Protein AF-E3R0J8-F1 (afdb_monomer_lite)

Sequence (133 aa):
MQSAFFIYLLTYATFITYTIAKDCCYANNWAETNWLNIAWKESIGAAECTLKGHFPPSSKCIVENLKDANGNIQALTSLYFGNDPFPYKYRLGIDPSSCKHLPDEKVKTGWEGFGAYLFQDSWLTYQDMETCD

Foldseek 3Di:
DDDDDDDDDDPPPPPPPPLPQAWWKWWWDDPNFWIWIWIQDVVVRDIDIDIGGDFAPPWDKDWDWDADPVRFTKTWIFTDGHPDPHTWTWIFTADRSVSATDDVVRPNTATDDPPSVVQVPIHIGTDPVVVGD

Structure (mmCIF, N/CA/C/O backbone):
data_AF-E3R0J8-F1
#
_entry.id   AF-E3R0J8-F1
#
loop_
_atom_site.group_PDB
_atom_site.id
_atom_site.type_symbol
_atom_site.label_atom_id
_atom_site.label_alt_id
_atom_site.label_comp_id
_atom_site.label_asym_id
_atom_site.label_entity_id
_atom_site.label_seq_id
_atom_site.pdbx_PDB_ins_code
_atom_site.Cartn_x
_atom_site.Cartn_y
_atom_site.Cartn_z
_atom_site.occupancy
_atom_site.B_iso_or_equiv
_atom_site.auth_seq_id
_atom_site.auth_comp_id
_atom_site.auth_asym_id
_atom_site.auth_atom_id
_atom_site.pdbx_PDB_model_num
ATOM 1 N N . MET A 1 1 ? -45.227 0.774 63.095 1.00 38.41 1 MET A N 1
ATOM 2 C CA . MET A 1 1 ? -44.726 0.001 61.938 1.00 38.41 1 MET A CA 1
ATOM 3 C C . MET A 1 1 ? -44.179 0.994 60.920 1.00 38.41 1 MET A C 1
ATOM 5 O O . MET A 1 1 ? -44.966 1.683 60.290 1.00 38.41 1 MET A O 1
ATOM 9 N N . GLN A 1 2 ? -42.856 1.165 60.852 1.00 41.31 2 GLN A N 1
ATOM 10 C CA . GLN A 1 2 ? -42.190 2.030 59.867 1.00 41.31 2 GLN A CA 1
ATOM 11 C C . GLN A 1 2 ? -41.812 1.171 58.658 1.00 41.31 2 GLN A C 1
ATOM 13 O O . GLN A 1 2 ? -41.041 0.225 58.793 1.00 41.31 2 GLN A O 1
ATOM 18 N N . SER A 1 3 ? -42.398 1.476 57.501 1.00 43.50 3 SER A N 1
ATOM 19 C CA . SER A 1 3 ? -42.109 0.802 56.235 1.00 43.50 3 SER A CA 1
ATOM 20 C C . SER A 1 3 ? -40.968 1.542 55.541 1.00 43.50 3 SER A C 1
ATOM 22 O O . SER A 1 3 ? -41.143 2.681 55.111 1.00 43.50 3 SER A O 1
ATOM 24 N N . ALA A 1 4 ? -39.790 0.925 55.473 1.00 47.03 4 ALA A N 1
ATOM 25 C CA . ALA A 1 4 ? -38.647 1.460 54.744 1.00 47.03 4 ALA A CA 1
ATOM 26 C C . ALA A 1 4 ? -38.777 1.097 53.256 1.00 47.03 4 ALA A C 1
ATOM 28 O O . ALA A 1 4 ? -38.687 -0.072 52.883 1.00 47.03 4 ALA A O 1
ATOM 29 N N . PHE A 1 5 ? -39.007 2.100 52.408 1.00 50.72 5 PHE A N 1
ATOM 30 C CA . PHE A 1 5 ? -38.917 1.965 50.956 1.00 50.72 5 PHE A CA 1
ATOM 31 C C . PHE A 1 5 ? -37.439 1.950 50.547 1.00 50.72 5 PHE A C 1
ATOM 33 O O . PHE A 1 5 ? -36.762 2.973 50.611 1.00 50.72 5 PHE A O 1
ATOM 40 N N . PHE A 1 6 ? -36.935 0.789 50.130 1.00 51.31 6 PHE A N 1
ATOM 41 C CA . PHE A 1 6 ? -35.616 0.660 49.512 1.00 51.31 6 PHE A CA 1
ATOM 42 C C . PHE A 1 6 ? -35.723 0.966 48.013 1.00 51.31 6 PHE A C 1
ATOM 44 O O . PHE A 1 6 ? -36.276 0.181 47.244 1.00 51.31 6 PHE A O 1
ATOM 51 N N . ILE A 1 7 ? -35.202 2.121 47.597 1.00 56.34 7 ILE A N 1
ATOM 52 C CA . ILE A 1 7 ? -35.046 2.493 46.187 1.00 56.34 7 ILE A CA 1
ATOM 53 C C . ILE A 1 7 ? -33.752 1.844 45.680 1.00 56.34 7 ILE A C 1
ATOM 55 O O . ILE A 1 7 ? -32.655 2.283 46.023 1.00 56.34 7 ILE A O 1
ATOM 59 N N . TYR A 1 8 ? -33.873 0.790 44.873 1.00 48.75 8 TYR A N 1
ATOM 60 C CA . TYR A 1 8 ? -32.746 0.200 44.150 1.00 48.75 8 TYR A CA 1
ATOM 61 C C . TYR A 1 8 ? -32.416 1.067 42.925 1.00 48.75 8 TYR A C 1
ATOM 63 O O . TYR A 1 8 ? -33.088 1.000 41.898 1.00 48.75 8 TYR A O 1
ATOM 71 N N . LEU A 1 9 ? -31.378 1.898 43.040 1.00 50.47 9 LEU A N 1
ATOM 72 C CA . LEU A 1 9 ? -30.766 2.604 41.913 1.00 50.47 9 LEU A CA 1
ATOM 73 C C . LEU A 1 9 ? -29.936 1.612 41.084 1.00 50.47 9 LEU A C 1
ATOM 75 O O . LEU A 1 9 ? -28.849 1.203 41.486 1.00 50.47 9 LEU A O 1
ATOM 79 N N . LEU A 1 10 ? -30.459 1.227 39.920 1.00 53.59 10 LEU A N 1
ATOM 80 C CA . LEU A 1 10 ? -29.718 0.521 38.873 1.00 53.59 10 LEU A CA 1
ATOM 81 C C . LEU A 1 10 ? -28.740 1.499 38.209 1.00 53.59 10 LEU A C 1
ATOM 83 O O . LEU A 1 10 ? -29.107 2.264 37.318 1.00 53.59 10 LEU A O 1
ATOM 87 N N . THR A 1 11 ? -27.487 1.485 38.650 1.00 56.28 11 THR A N 1
ATOM 88 C CA . THR A 1 11 ? -26.387 2.164 37.966 1.00 56.28 11 THR A CA 1
ATOM 89 C C . THR A 1 11 ? -26.012 1.372 36.712 1.00 56.28 11 THR A C 1
ATOM 91 O O . THR A 1 11 ? -25.303 0.370 36.768 1.00 56.28 11 THR A O 1
ATOM 94 N N . TYR A 1 12 ? -26.504 1.812 35.552 1.00 51.47 12 TYR A N 1
ATOM 95 C CA . TYR A 1 12 ? -26.019 1.339 34.256 1.00 51.47 12 TYR A CA 1
ATOM 96 C C . TYR A 1 12 ? -24.578 1.827 34.059 1.00 51.47 12 TYR A C 1
ATOM 98 O O . TYR A 1 12 ? -24.338 2.987 33.734 1.00 51.47 12 TYR A O 1
ATOM 106 N N . ALA A 1 13 ? -23.610 0.942 34.281 1.00 56.66 13 ALA A N 1
ATOM 107 C CA . ALA A 1 13 ? -22.226 1.176 33.902 1.00 56.66 13 ALA A CA 1
ATOM 108 C C . ALA A 1 13 ? -22.092 0.966 32.387 1.00 56.66 13 ALA A C 1
ATOM 110 O O . ALA A 1 13 ? -22.020 -0.162 31.902 1.00 56.66 13 ALA A O 1
ATOM 111 N N . THR A 1 14 ? -22.084 2.054 31.620 1.00 54.88 14 THR A N 1
ATOM 112 C CA . THR A 1 14 ? -21.648 2.023 30.222 1.00 54.88 14 THR A CA 1
ATOM 113 C C . THR A 1 14 ? -20.138 1.815 30.197 1.00 54.88 14 THR A C 1
ATOM 115 O O . THR A 1 14 ? -19.369 2.750 30.421 1.00 54.88 14 THR A O 1
ATOM 118 N N . PHE A 1 15 ? -19.704 0.582 29.949 1.00 50.62 15 PHE A N 1
ATOM 119 C CA . 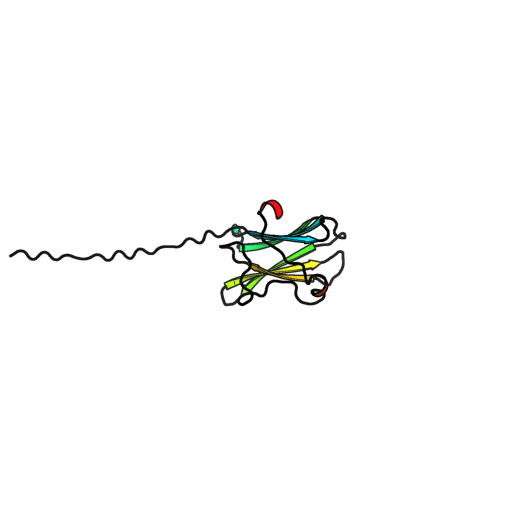PHE A 1 15 ? -18.311 0.288 29.636 1.00 50.62 15 PHE A CA 1
ATOM 120 C C . PHE A 1 15 ? -18.005 0.845 28.244 1.00 50.62 15 PHE A C 1
ATOM 122 O O . PHE A 1 15 ? -18.356 0.242 27.233 1.00 50.62 15 PHE A O 1
ATOM 129 N N . ILE A 1 16 ? -17.379 2.020 28.186 1.00 52.81 16 ILE A N 1
ATOM 130 C CA . ILE A 1 16 ? -16.796 2.532 26.947 1.00 52.81 16 ILE A CA 1
ATOM 131 C C . ILE A 1 16 ? -15.514 1.729 26.718 1.00 52.81 16 ILE A C 1
ATOM 133 O O . ILE A 1 16 ? -14.485 1.981 27.344 1.00 52.81 16 ILE A O 1
ATOM 137 N N . THR A 1 17 ? -15.580 0.716 25.856 1.00 49.44 17 THR A N 1
ATOM 138 C CA . THR A 1 17 ? -14.386 0.036 25.352 1.00 49.44 17 THR A CA 1
ATOM 139 C C . THR A 1 17 ? -13.670 0.991 24.405 1.00 49.44 17 THR A C 1
ATOM 141 O O . THR A 1 17 ? -14.034 1.105 23.237 1.00 49.44 17 THR A O 1
ATOM 144 N N . TYR A 1 18 ? -12.669 1.710 24.911 1.00 47.03 18 TYR A N 1
ATOM 145 C CA . TYR A 1 18 ? -11.731 2.438 24.066 1.00 47.03 18 TYR A CA 1
ATOM 146 C C . TYR A 1 18 ? -10.900 1.414 23.292 1.00 47.03 18 TYR A C 1
ATOM 148 O O . TYR A 1 18 ? -9.962 0.824 23.827 1.00 47.03 18 TYR A O 1
ATOM 156 N N . THR A 1 19 ? -11.247 1.174 22.031 1.00 55.47 19 THR A N 1
ATOM 157 C CA . THR A 1 19 ? -10.291 0.593 21.093 1.00 55.47 19 THR A CA 1
ATOM 158 C C . THR A 1 19 ? -9.217 1.652 20.887 1.00 55.47 19 THR A C 1
ATOM 160 O O . THR A 1 19 ? -9.498 2.707 20.321 1.00 55.47 19 THR A O 1
ATOM 163 N N . ILE A 1 20 ? -8.016 1.422 21.419 1.00 60.41 20 ILE A N 1
ATOM 164 C CA . ILE A 1 20 ? -6.873 2.303 21.171 1.00 60.41 20 ILE A CA 1
ATOM 165 C C . ILE A 1 20 ? -6.588 2.179 19.681 1.00 60.41 20 ILE A C 1
ATOM 167 O O . ILE A 1 20 ? -6.103 1.142 19.234 1.00 60.41 20 ILE A O 1
ATOM 171 N N . ALA A 1 21 ? -6.981 3.190 18.922 1.00 67.00 21 ALA A N 1
ATOM 172 C CA . ALA A 1 21 ? -6.675 3.254 17.515 1.00 67.00 21 ALA A CA 1
ATOM 173 C C . ALA A 1 21 ? -5.172 3.540 17.372 1.00 67.00 21 ALA A C 1
ATOM 175 O O . ALA A 1 21 ? -4.626 4.387 18.087 1.00 67.00 21 ALA A O 1
ATOM 176 N N . LYS A 1 22 ? -4.487 2.729 16.563 1.00 84.50 22 LYS A N 1
ATOM 177 C CA . LYS A 1 22 ? -3.024 2.701 16.471 1.00 84.50 22 LYS A CA 1
ATOM 178 C C . LYS A 1 22 ? -2.578 3.052 15.065 1.00 84.50 22 LYS A C 1
ATOM 180 O O . LYS A 1 22 ? -3.219 2.662 14.092 1.00 84.50 22 LYS A O 1
ATOM 185 N N . ASP A 1 23 ? -1.433 3.716 14.980 1.00 93.69 23 ASP A N 1
ATOM 186 C CA . ASP A 1 23 ? -0.674 3.764 13.738 1.00 93.69 23 ASP A CA 1
ATOM 187 C C . ASP A 1 23 ? -0.175 2.347 13.416 1.00 93.69 23 ASP A C 1
ATOM 189 O O . ASP A 1 23 ? 0.267 1.619 14.309 1.00 93.69 23 ASP A O 1
ATOM 193 N N . CYS A 1 24 ? -0.268 1.948 12.149 1.00 95.19 24 CYS A N 1
ATOM 194 C CA . CYS A 1 24 ? 0.092 0.604 11.707 1.00 95.19 24 CYS A CA 1
ATOM 195 C C . CYS A 1 24 ? 1.029 0.673 10.507 1.00 95.19 24 CYS A C 1
ATOM 197 O O . CYS A 1 24 ? 0.753 1.396 9.551 1.00 95.19 24 CYS A O 1
ATOM 199 N N . CYS A 1 25 ? 2.089 -0.131 10.521 1.00 96.31 25 CYS A N 1
ATOM 200 C CA . CYS A 1 25 ? 3.003 -0.263 9.398 1.00 96.31 25 CYS A CA 1
ATOM 201 C C . CYS A 1 25 ? 2.831 -1.627 8.740 1.00 96.31 25 CYS A C 1
ATOM 203 O O . CYS A 1 25 ? 2.830 -2.658 9.411 1.00 96.31 25 CYS A O 1
ATOM 205 N N . TYR A 1 26 ? 2.710 -1.623 7.418 1.00 96.81 26 TYR A N 1
ATOM 206 C CA . TYR A 1 26 ? 2.689 -2.819 6.593 1.00 96.81 26 TYR A CA 1
ATOM 207 C C . TYR A 1 26 ? 3.799 -2.698 5.562 1.00 96.81 26 TYR A 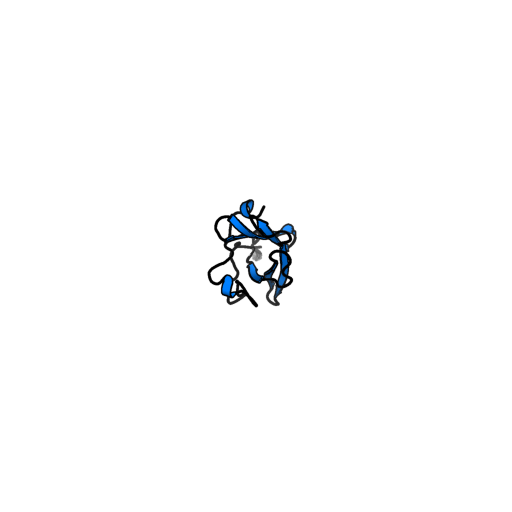C 1
ATOM 209 O O . TYR A 1 26 ? 3.905 -1.668 4.900 1.00 96.81 26 TYR A O 1
ATOM 217 N N . ALA A 1 27 ? 4.617 -3.732 5.403 1.00 95.75 27 ALA A N 1
ATOM 218 C CA . ALA A 1 27 ? 5.726 -3.695 4.463 1.00 95.75 27 ALA A CA 1
ATOM 219 C C . ALA A 1 27 ? 5.849 -4.988 3.667 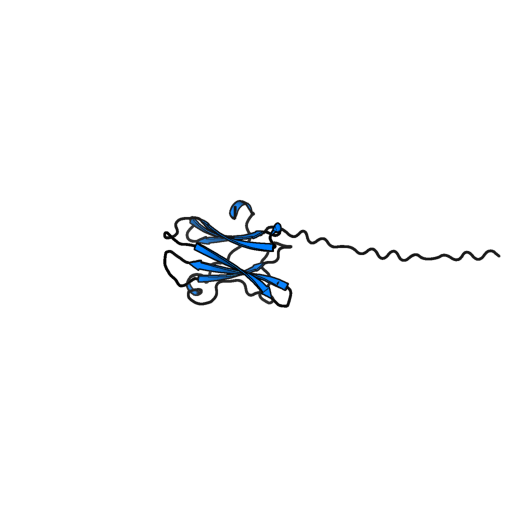1.00 95.75 27 ALA A C 1
ATOM 221 O O . ALA A 1 27 ? 5.580 -6.078 4.174 1.00 95.75 27 ALA A O 1
ATOM 222 N N . ASN A 1 28 ? 6.302 -4.863 2.425 1.00 94.38 28 ASN A N 1
ATOM 223 C CA . ASN A 1 28 ? 6.805 -5.970 1.630 1.00 94.38 28 ASN A CA 1
ATOM 224 C C . ASN A 1 28 ? 8.235 -5.654 1.176 1.00 94.38 28 ASN A C 1
ATOM 226 O O . ASN A 1 28 ? 8.503 -4.541 0.725 1.00 94.38 28 ASN A O 1
ATOM 230 N N . ASN A 1 29 ? 9.126 -6.639 1.290 1.00 91.44 29 ASN A N 1
ATOM 231 C CA . ASN A 1 29 ? 10.480 -6.580 0.753 1.00 91.44 29 ASN A CA 1
ATOM 232 C C . ASN A 1 29 ? 10.585 -7.456 -0.504 1.00 91.44 29 ASN A C 1
ATOM 234 O O . ASN A 1 29 ? 10.305 -8.656 -0.460 1.00 91.44 29 ASN A O 1
ATOM 238 N N . TRP A 1 30 ? 11.060 -6.858 -1.594 1.00 87.38 30 TRP A N 1
ATOM 239 C CA . TRP A 1 30 ? 11.479 -7.527 -2.815 1.00 87.38 30 TRP A CA 1
ATOM 240 C C . TRP A 1 30 ? 12.997 -7.510 -2.967 1.00 87.38 30 TRP A C 1
ATOM 242 O O . TRP A 1 30 ? 13.643 -6.464 -2.853 1.00 87.38 30 TRP A O 1
ATOM 252 N N . ALA A 1 31 ? 13.555 -8.664 -3.346 1.00 79.06 31 ALA A N 1
ATOM 253 C CA . ALA A 1 31 ? 14.974 -8.814 -3.681 1.00 79.06 31 ALA A CA 1
ATOM 254 C C . ALA A 1 31 ? 15.916 -8.224 -2.608 1.00 79.06 31 ALA A C 1
ATOM 256 O O . ALA A 1 31 ? 16.919 -7.584 -2.928 1.00 79.06 31 ALA A O 1
ATOM 257 N N . GLU A 1 32 ? 15.535 -8.396 -1.339 1.00 75.56 32 GLU A N 1
ATOM 258 C CA . GLU A 1 32 ? 16.255 -8.018 -0.112 1.00 75.56 32 GLU A CA 1
ATOM 259 C C . GLU A 1 32 ? 16.489 -6.512 0.100 1.00 75.56 32 GLU A C 1
ATOM 261 O O . GLU A 1 32 ? 16.818 -6.093 1.210 1.00 75.56 32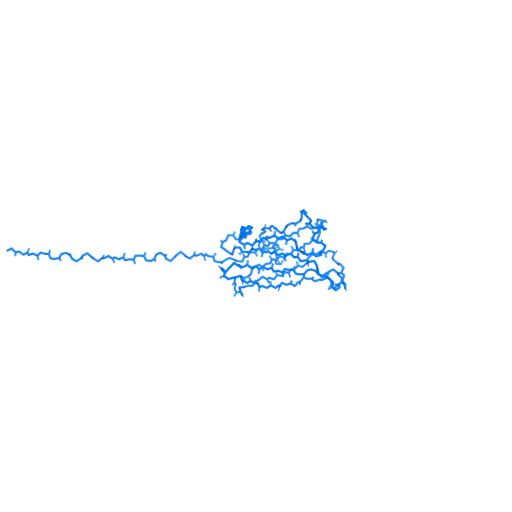 GLU A O 1
ATOM 266 N N . THR A 1 33 ? 16.269 -5.678 -0.915 1.00 85.81 33 THR A N 1
ATOM 267 C CA . THR A 1 33 ? 16.682 -4.265 -0.921 1.00 85.81 33 THR A CA 1
ATOM 268 C C . THR A 1 33 ? 15.563 -3.287 -1.248 1.00 85.81 33 THR A C 1
ATOM 270 O O . THR A 1 33 ? 15.692 -2.106 -0.927 1.00 85.81 33 THR A O 1
ATOM 273 N N . ASN A 1 34 ? 14.470 -3.749 -1.855 1.00 91.44 34 ASN A N 1
ATOM 274 C CA . ASN A 1 34 ? 13.384 -2.898 -2.320 1.00 91.44 34 ASN A CA 1
ATOM 275 C C . ASN A 1 34 ? 12.160 -3.085 -1.435 1.00 91.44 34 ASN A C 1
ATOM 277 O O . ASN A 1 34 ? 11.579 -4.160 -1.387 1.00 91.44 34 ASN A O 1
ATOM 281 N N . TRP A 1 35 ? 11.746 -2.026 -0.764 1.00 94.06 35 TRP A N 1
ATOM 282 C CA . TRP A 1 35 ? 10.631 -2.034 0.163 1.00 94.06 35 TRP A CA 1
ATOM 283 C C . TRP A 1 35 ? 9.473 -1.213 -0.380 1.00 94.06 35 TRP A C 1
ATOM 285 O O . TRP A 1 35 ? 9.655 -0.068 -0.803 1.00 94.06 35 TRP A O 1
ATOM 295 N N . LEU A 1 36 ? 8.280 -1.794 -0.309 1.00 95.75 36 LEU A N 1
ATOM 296 C CA . LEU A 1 36 ? 7.017 -1.074 -0.333 1.00 95.75 36 LEU A CA 1
ATOM 297 C C . LEU A 1 36 ? 6.477 -1.037 1.092 1.00 95.75 36 LEU A C 1
ATOM 299 O O . LEU A 1 36 ? 6.161 -2.083 1.656 1.00 95.75 36 LEU A O 1
ATOM 303 N N . ASN A 1 37 ? 6.315 0.167 1.624 1.00 96.75 37 ASN A N 1
ATOM 304 C CA . ASN A 1 37 ? 5.717 0.409 2.927 1.00 96.75 37 ASN A CA 1
ATOM 305 C C . ASN A 1 37 ? 4.358 1.087 2.749 1.00 96.75 37 ASN A C 1
ATOM 307 O O . ASN A 1 37 ? 4.224 1.979 1.910 1.00 96.75 37 ASN A O 1
ATOM 311 N N . ILE A 1 38 ? 3.375 0.695 3.554 1.00 97.44 38 ILE A N 1
ATOM 312 C CA . ILE A 1 38 ? 2.092 1.375 3.722 1.00 97.44 38 ILE A CA 1
ATOM 313 C C . ILE A 1 38 ? 1.909 1.644 5.216 1.00 97.44 38 ILE A C 1
ATOM 315 O O . ILE A 1 38 ? 1.824 0.709 6.011 1.00 97.44 38 ILE A O 1
ATOM 319 N N . ALA A 1 39 ? 1.841 2.917 5.590 1.00 97.12 39 ALA A N 1
ATOM 320 C CA . ALA A 1 39 ? 1.651 3.359 6.963 1.00 97.12 39 ALA A CA 1
ATOM 321 C C . ALA A 1 39 ? 0.235 3.907 7.136 1.00 97.12 39 ALA A C 1
ATOM 323 O O . ALA A 1 39 ? -0.101 4.925 6.540 1.00 97.12 39 ALA A O 1
ATOM 324 N N . TRP A 1 40 ? -0.585 3.260 7.960 1.00 96.81 40 TRP A N 1
ATOM 325 C CA . TRP A 1 40 ? -1.809 3.859 8.485 1.00 96.81 40 TRP A CA 1
ATOM 326 C C . TRP A 1 40 ? -1.443 4.820 9.609 1.00 96.81 40 TRP A C 1
ATOM 328 O O . TRP A 1 40 ? -0.791 4.418 10.575 1.00 96.81 40 TRP A O 1
ATOM 338 N N . LYS A 1 41 ? -1.877 6.071 9.487 1.00 95.06 41 LYS A N 1
ATOM 339 C CA . LYS A 1 41 ? -1.705 7.100 10.508 1.00 95.06 41 LYS A CA 1
ATOM 340 C C . LYS A 1 41 ? -3.086 7.454 11.047 1.00 95.06 41 LYS A C 1
ATOM 342 O O . LYS A 1 41 ? -3.905 8.067 10.358 1.00 95.06 41 LYS A O 1
ATOM 347 N N . GLU A 1 42 ? -3.349 7.072 12.290 1.00 91.81 42 GLU A N 1
ATOM 348 C CA . GLU A 1 42 ? -4.651 7.265 12.927 1.00 91.81 42 GLU A CA 1
ATOM 349 C C . GLU A 1 42 ? -4.975 8.751 13.100 1.00 91.81 42 GLU A C 1
ATOM 351 O O . GLU A 1 42 ? -6.115 9.171 12.916 1.00 91.81 42 GLU A O 1
ATOM 356 N N . SER A 1 43 ? -3.955 9.567 13.378 1.00 90.75 43 SER A N 1
ATOM 357 C CA . SER A 1 43 ? -4.088 11.017 13.570 1.00 90.75 43 SER A CA 1
ATOM 358 C C . SER A 1 43 ? -4.735 11.744 12.386 1.00 90.75 43 SER A C 1
ATOM 360 O O . SER A 1 43 ? -5.423 12.745 12.586 1.00 90.75 43 SER A O 1
ATOM 362 N N . ILE A 1 44 ? -4.545 11.233 11.167 1.00 91.81 44 ILE A N 1
ATOM 363 C CA . ILE A 1 44 ? -5.136 11.767 9.932 1.00 91.81 44 ILE A CA 1
ATOM 364 C C . ILE A 1 44 ? -6.204 10.840 9.339 1.00 91.81 44 ILE A C 1
ATOM 366 O O . ILE A 1 44 ? -6.852 11.203 8.358 1.00 91.81 44 ILE A O 1
ATOM 370 N N . GLY A 1 45 ? -6.400 9.654 9.923 1.00 93.25 45 GLY A N 1
ATOM 371 C CA . GLY A 1 45 ? -7.347 8.648 9.448 1.00 93.25 45 GLY A CA 1
ATOM 372 C C . GLY A 1 45 ? -7.087 8.213 8.005 1.00 93.25 45 GLY A C 1
ATOM 373 O O . GLY A 1 45 ? -8.044 8.018 7.249 1.00 93.25 45 GLY A O 1
ATOM 374 N N . ALA A 1 46 ? -5.814 8.114 7.615 1.00 95.81 46 ALA A N 1
ATOM 375 C CA . ALA A 1 46 ? -5.398 7.805 6.254 1.00 95.81 46 ALA A CA 1
ATOM 376 C C . ALA A 1 46 ? -4.111 6.973 6.226 1.00 95.81 46 ALA A C 1
ATOM 378 O O . ALA A 1 46 ? -3.264 7.056 7.116 1.00 95.81 46 ALA A O 1
ATOM 379 N N . ALA A 1 47 ? -3.972 6.176 5.171 1.00 97.06 47 ALA A N 1
ATOM 380 C CA . ALA A 1 47 ? -2.755 5.481 4.816 1.00 97.06 47 ALA A CA 1
ATOM 381 C C . ALA A 1 47 ? -1.921 6.287 3.815 1.00 97.06 47 ALA A C 1
ATOM 383 O O . ALA A 1 47 ? -2.447 6.893 2.875 1.00 97.06 47 ALA A O 1
ATOM 384 N N . GLU A 1 48 ? -0.611 6.215 4.004 1.00 97.38 48 GLU A N 1
ATOM 385 C CA . GLU A 1 48 ? 0.427 6.743 3.124 1.00 97.38 48 GLU A CA 1
ATOM 386 C C . GLU A 1 48 ? 1.333 5.594 2.683 1.00 97.38 48 GLU A C 1
ATOM 388 O O . GLU A 1 48 ? 1.373 4.547 3.330 1.00 97.38 48 GLU A O 1
ATOM 393 N N . CYS A 1 49 ? 2.060 5.761 1.580 1.00 97.50 49 CYS A N 1
ATOM 394 C CA . CYS A 1 49 ? 2.990 4.742 1.115 1.00 97.50 49 CYS A CA 1
ATOM 395 C C . CYS A 1 49 ? 4.360 5.333 0.796 1.00 97.50 49 CYS A C 1
ATOM 397 O O . CYS A 1 49 ? 4.475 6.483 0.367 1.00 97.50 49 CYS A O 1
ATOM 399 N N . THR A 1 50 ? 5.385 4.496 0.939 1.00 96.31 50 THR A N 1
ATOM 400 C CA . THR A 1 50 ? 6.776 4.851 0.658 1.00 96.31 50 THR A CA 1
ATOM 401 C C . THR A 1 50 ? 7.456 3.711 -0.089 1.00 96.31 50 THR A C 1
ATOM 403 O O . THR A 1 50 ? 7.267 2.539 0.240 1.00 96.31 50 THR A O 1
ATOM 406 N N . LEU A 1 51 ? 8.276 4.060 -1.081 1.00 95.50 51 LEU A N 1
ATOM 407 C CA . LEU A 1 51 ? 9.197 3.142 -1.748 1.00 95.50 51 LEU A CA 1
ATOM 408 C C . LEU A 1 51 ? 10.619 3.416 -1.243 1.00 95.50 51 LEU A C 1
ATOM 410 O O . LEU A 1 51 ? 11.087 4.550 -1.335 1.00 95.50 51 LEU A O 1
ATOM 414 N N . LYS A 1 52 ? 11.315 2.398 -0.725 1.00 93.44 52 LYS A N 1
ATOM 415 C CA . LYS A 1 52 ? 12.721 2.501 -0.282 1.00 93.44 52 LYS A CA 1
ATOM 416 C C . LYS A 1 52 ? 13.571 1.454 -1.002 1.00 93.44 52 LYS A C 1
ATOM 418 O O . LYS A 1 52 ? 13.157 0.307 -1.081 1.00 93.44 52 LYS A O 1
ATOM 423 N N . GLY A 1 53 ? 14.744 1.819 -1.515 1.00 92.88 53 GLY A N 1
ATOM 424 C CA . GLY A 1 53 ? 15.639 0.890 -2.220 1.00 92.88 53 GLY A CA 1
ATOM 425 C C . GLY A 1 53 ? 16.072 1.385 -3.598 1.00 92.88 53 GLY A C 1
ATOM 426 O O . GLY A 1 53 ? 16.107 2.587 -3.861 1.00 92.88 53 GLY A O 1
ATOM 427 N N . HIS A 1 54 ? 16.397 0.449 -4.485 1.00 92.44 54 HIS A N 1
ATOM 428 C CA . HIS A 1 54 ? 16.890 0.696 -5.839 1.00 92.44 54 HIS A CA 1
ATOM 429 C C . HIS A 1 54 ? 15.760 0.587 -6.867 1.00 92.44 54 HIS A C 1
ATOM 431 O O . HIS A 1 54 ? 15.698 -0.351 -7.664 1.00 92.44 54 HIS A O 1
ATOM 437 N N . PHE A 1 55 ? 14.863 1.571 -6.865 1.00 92.38 55 PHE A N 1
ATOM 438 C CA . PHE A 1 55 ? 13.825 1.688 -7.887 1.00 92.38 55 PHE A CA 1
ATOM 439 C C . PHE A 1 55 ? 14.284 2.557 -9.068 1.00 92.38 55 PHE A C 1
ATOM 441 O O . PHE A 1 55 ? 15.107 3.460 -8.886 1.00 92.38 55 PHE A O 1
ATOM 448 N N . PRO A 1 56 ? 13.734 2.344 -10.280 1.00 94.19 56 PRO A N 1
ATOM 449 C CA . PRO A 1 56 ? 13.953 3.257 -11.396 1.00 94.19 56 PRO A CA 1
ATOM 450 C C . PRO A 1 56 ? 13.601 4.711 -11.021 1.00 94.19 56 PRO A C 1
ATOM 452 O O . PRO A 1 56 ? 12.628 4.925 -10.288 1.00 94.19 56 PRO A O 1
ATOM 455 N N . PRO A 1 57 ? 14.323 5.724 -11.534 1.00 95.25 57 PRO A N 1
ATOM 456 C CA . PRO A 1 57 ? 13.983 7.129 -11.306 1.00 95.25 57 PRO A CA 1
ATOM 457 C C . PRO A 1 57 ? 12.532 7.433 -11.688 1.00 95.25 57 PRO A C 1
ATOM 459 O O . PRO A 1 57 ? 12.047 6.892 -12.676 1.00 95.25 57 PRO A O 1
ATOM 462 N N . SER A 1 58 ? 11.862 8.308 -10.933 1.00 96.31 58 SER A N 1
ATOM 463 C CA . SER A 1 58 ? 10.423 8.625 -11.059 1.00 96.31 58 SER A CA 1
ATOM 464 C C . SER A 1 58 ? 9.448 7.549 -10.571 1.00 96.31 58 SER A C 1
ATOM 466 O O . SER A 1 58 ? 8.239 7.786 -10.604 1.00 96.31 58 SER A O 1
ATOM 468 N N . SER A 1 59 ? 9.937 6.411 -10.061 1.00 96.88 59 SER A N 1
ATOM 469 C CA . SER A 1 59 ? 9.054 5.451 -9.394 1.00 96.88 59 SER A CA 1
ATOM 470 C C . SER A 1 59 ? 8.364 6.101 -8.201 1.00 96.88 59 SER A C 1
ATOM 472 O O . SER A 1 59 ? 8.973 6.861 -7.447 1.00 96.88 59 SER A O 1
ATOM 474 N N . LYS A 1 60 ? 7.085 5.794 -8.026 1.00 96.88 60 LYS A N 1
ATOM 475 C CA . LYS A 1 60 ? 6.260 6.354 -6.957 1.00 96.88 60 LYS A CA 1
ATOM 476 C C . LYS A 1 60 ? 5.165 5.379 -6.579 1.00 96.88 60 LYS A C 1
ATOM 478 O O . LYS A 1 60 ? 4.760 4.538 -7.380 1.00 96.88 60 LYS A O 1
ATOM 483 N N . CYS A 1 61 ? 4.635 5.551 -5.385 1.00 97.50 61 CYS A N 1
ATOM 484 C CA . CYS A 1 61 ? 3.395 4.920 -4.987 1.00 97.50 61 CYS A CA 1
ATOM 485 C C . CYS A 1 61 ? 2.385 6.014 -4.611 1.00 97.50 61 CYS A C 1
ATOM 487 O O . CYS A 1 61 ? 2.764 7.120 -4.224 1.00 97.50 61 CYS A O 1
ATOM 489 N N . ILE A 1 62 ? 1.100 5.732 -4.794 1.00 97.88 62 ILE A N 1
ATOM 490 C CA . ILE A 1 62 ? -0.006 6.631 -4.452 1.00 97.88 62 ILE A CA 1
ATOM 491 C C . ILE A 1 62 ? -1.065 5.795 -3.746 1.00 97.88 62 ILE A C 1
ATOM 493 O O . ILE A 1 62 ? -1.403 4.721 -4.240 1.00 97.88 62 ILE A O 1
ATOM 497 N N . VAL A 1 63 ? -1.601 6.289 -2.631 1.00 98.19 63 VAL A N 1
ATOM 498 C CA . VAL A 1 63 ? -2.662 5.609 -1.880 1.00 98.19 63 VAL A CA 1
ATOM 499 C C . VAL A 1 63 ? -3.997 6.302 -2.107 1.00 98.19 63 VAL A C 1
ATOM 501 O O . VAL A 1 63 ? -4.134 7.503 -1.882 1.00 98.19 63 VAL A O 1
ATOM 504 N N . GLU A 1 64 ? -4.999 5.528 -2.509 1.00 98.19 64 GLU A N 1
ATOM 505 C CA . GLU A 1 64 ? -6.400 5.918 -2.427 1.00 98.19 64 GLU A CA 1
ATOM 506 C C . GLU A 1 64 ? -7.008 5.320 -1.152 1.00 98.19 64 GLU A C 1
ATOM 508 O O . GLU A 1 64 ? -7.064 4.100 -0.976 1.00 98.19 64 GLU A O 1
ATOM 513 N N . ASN A 1 65 ? -7.434 6.194 -0.241 1.00 97.56 65 ASN A N 1
ATOM 514 C CA . ASN A 1 65 ? -8.033 5.815 1.033 1.00 97.56 65 ASN A CA 1
ATOM 515 C C . ASN A 1 65 ? -9.539 5.615 0.863 1.00 97.56 65 ASN A C 1
ATOM 517 O O . ASN A 1 65 ? -10.255 6.544 0.490 1.00 97.56 65 ASN A O 1
ATOM 521 N N . LEU A 1 66 ? -10.021 4.407 1.149 1.00 95.81 66 LEU A N 1
ATOM 522 C CA . LEU A 1 66 ? -11.403 4.000 0.919 1.00 95.81 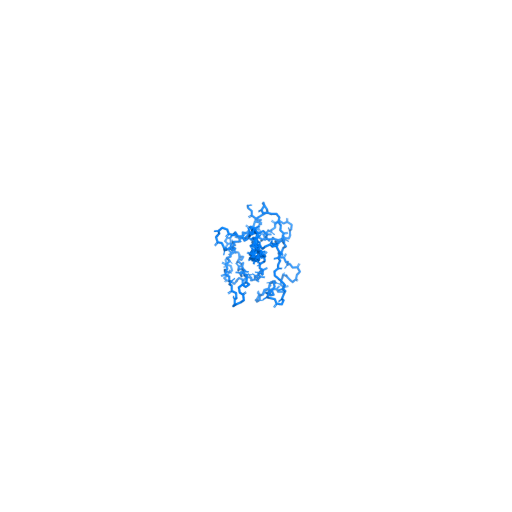66 LEU A CA 1
ATOM 523 C C . LEU A 1 66 ? -12.036 3.483 2.213 1.00 95.81 66 LEU A C 1
ATOM 525 O O . LEU A 1 66 ? -11.383 2.859 3.051 1.00 95.81 66 LEU A O 1
ATOM 529 N N . LYS A 1 67 ? -13.344 3.698 2.348 1.00 95.56 67 LYS A N 1
ATOM 530 C CA . LYS A 1 67 ? -14.193 3.020 3.332 1.00 95.56 67 LYS A CA 1
ATOM 531 C C . LYS A 1 67 ? -15.405 2.462 2.605 1.00 95.56 67 LYS A C 1
ATOM 533 O O . LYS A 1 67 ? -16.027 3.178 1.822 1.00 95.56 67 LYS A O 1
ATOM 538 N N . ASP A 1 68 ? -15.719 1.192 2.833 1.00 93.44 68 ASP A N 1
ATOM 539 C CA . ASP A 1 68 ? -16.945 0.606 2.289 1.00 93.44 68 ASP A CA 1
ATOM 540 C C . ASP A 1 68 ? -18.181 0.987 3.127 1.00 93.44 68 ASP A C 1
ATOM 542 O O . ASP A 1 68 ? -18.086 1.673 4.147 1.00 93.44 68 ASP A O 1
ATOM 546 N N . ALA A 1 69 ? -19.359 0.520 2.706 1.00 95.50 69 ALA A N 1
ATOM 547 C CA . ALA A 1 69 ? -20.620 0.783 3.401 1.00 95.50 69 ALA A CA 1
ATOM 548 C C . ALA A 1 69 ? -20.671 0.230 4.842 1.00 95.50 69 ALA A C 1
ATOM 550 O O . ALA A 1 69 ? -21.476 0.699 5.644 1.00 95.50 69 ALA A O 1
ATOM 551 N N . ASN A 1 70 ? -19.816 -0.740 5.176 1.00 95.31 70 ASN A N 1
ATOM 552 C CA . ASN A 1 70 ? -19.701 -1.327 6.511 1.00 95.31 70 ASN A CA 1
ATOM 553 C C . ASN A 1 70 ? -18.636 -0.623 7.371 1.00 95.31 70 ASN A C 1
ATOM 555 O O . ASN A 1 70 ? -18.392 -1.034 8.504 1.00 95.31 70 ASN A O 1
ATOM 559 N N . GLY A 1 71 ? -17.988 0.422 6.844 1.00 94.38 71 GLY A N 1
ATOM 560 C CA . GLY A 1 71 ? -16.908 1.139 7.513 1.00 94.38 71 GLY A CA 1
ATOM 561 C C . GLY A 1 71 ? -15.560 0.418 7.480 1.00 94.38 71 GLY A C 1
ATOM 562 O O . GLY A 1 71 ? -14.646 0.844 8.185 1.00 94.38 71 GLY A O 1
ATOM 563 N N . ASN A 1 72 ? -15.403 -0.641 6.676 1.00 96.81 72 ASN A N 1
ATOM 564 C CA . ASN A 1 72 ? -14.123 -1.331 6.541 1.00 96.81 72 ASN A CA 1
ATOM 565 C C . ASN A 1 72 ? -13.120 -0.421 5.828 1.00 96.81 72 ASN A C 1
ATOM 567 O O . ASN A 1 72 ? -13.366 0.028 4.704 1.00 96.81 72 ASN A O 1
ATOM 571 N N . ILE A 1 73 ? -11.989 -0.168 6.484 1.00 96.56 73 ILE A N 1
ATOM 572 C CA . ILE A 1 73 ? -10.926 0.704 5.985 1.00 96.56 73 ILE A CA 1
ATOM 573 C C . ILE A 1 73 ? -10.091 -0.053 4.958 1.00 96.56 73 ILE A C 1
ATOM 575 O O . ILE A 1 73 ? -9.680 -1.193 5.192 1.00 96.56 73 ILE A O 1
ATOM 579 N N . GLN A 1 74 ? -9.822 0.597 3.828 1.00 97.19 74 GLN A N 1
ATOM 580 C CA . GLN A 1 74 ? -8.987 0.054 2.768 1.00 97.19 74 GLN A CA 1
ATOM 581 C C . GLN A 1 74 ? -8.008 1.109 2.260 1.00 97.19 74 GLN A C 1
ATOM 583 O O . GLN A 1 74 ? -8.350 2.285 2.134 1.00 97.19 74 GLN A O 1
ATOM 588 N N . ALA A 1 75 ? -6.815 0.662 1.896 1.00 97.81 75 ALA A N 1
ATOM 589 C CA . ALA A 1 75 ? -5.844 1.442 1.149 1.00 97.81 75 ALA A CA 1
ATOM 590 C C . ALA A 1 75 ? -5.623 0.763 -0.205 1.00 97.81 75 ALA A C 1
ATOM 592 O O . ALA A 1 75 ? -5.136 -0.369 -0.261 1.00 97.81 75 ALA A O 1
ATOM 593 N N . LEU A 1 76 ? -6.015 1.428 -1.293 1.00 98.06 76 LEU A N 1
ATOM 594 C CA . LEU A 1 76 ? -5.698 0.985 -2.646 1.00 98.06 76 LEU A CA 1
ATOM 595 C C . LEU A 1 76 ? -4.431 1.701 -3.111 1.00 98.06 76 LEU A C 1
ATOM 597 O O . LEU A 1 76 ? -4.456 2.869 -3.498 1.00 98.06 76 LEU A O 1
ATOM 601 N N . THR A 1 77 ? -3.316 0.987 -3.073 1.00 98.00 77 THR A N 1
ATOM 602 C CA . THR A 1 77 ? -2.002 1.529 -3.406 1.00 98.00 77 THR A CA 1
ATOM 603 C C . THR A 1 77 ? -1.671 1.240 -4.858 1.00 98.00 77 THR A C 1
ATOM 605 O O . THR A 1 77 ? -1.625 0.088 -5.277 1.00 98.00 77 THR A O 1
ATOM 608 N N . SER A 1 78 ? -1.424 2.294 -5.630 1.00 97.69 78 SER A N 1
ATOM 609 C CA . SER A 1 78 ? -0.967 2.232 -7.018 1.00 97.69 78 SER A CA 1
ATOM 610 C C . SER A 1 78 ? 0.536 2.476 -7.080 1.00 97.69 78 SER A C 1
ATOM 612 O O . SER A 1 78 ? 0.995 3.552 -6.701 1.00 97.69 78 SER A O 1
ATOM 614 N N . LEU A 1 79 ? 1.292 1.501 -7.574 1.00 96.12 79 LEU A N 1
ATOM 615 C CA . LEU A 1 79 ? 2.736 1.568 -7.765 1.00 96.12 79 LEU A CA 1
ATOM 616 C C . LEU A 1 79 ? 3.078 1.806 -9.227 1.00 96.12 79 LEU A C 1
ATOM 618 O O . LEU A 1 79 ? 2.702 1.020 -10.091 1.00 96.12 79 LEU A O 1
ATOM 622 N N . TYR A 1 80 ? 3.854 2.848 -9.477 1.00 96.38 80 TYR A N 1
ATOM 623 C CA . TYR A 1 80 ? 4.395 3.186 -10.784 1.00 96.38 80 TYR A CA 1
ATOM 624 C C . TYR A 1 80 ? 5.903 2.958 -10.744 1.00 96.38 80 TYR A C 1
ATOM 626 O O . TYR A 1 80 ? 6.582 3.506 -9.871 1.00 96.38 80 TYR A O 1
ATOM 634 N N . PHE A 1 81 ? 6.428 2.172 -11.683 1.00 93.94 81 PHE A N 1
ATOM 635 C CA . PHE A 1 81 ? 7.867 1.964 -11.826 1.00 93.94 81 PHE A CA 1
ATOM 636 C C . PHE A 1 81 ? 8.405 2.809 -12.976 1.00 93.94 81 PHE A C 1
ATOM 638 O O . PHE A 1 81 ? 8.015 2.660 -14.133 1.00 93.94 81 PHE A O 1
ATOM 645 N N . GLY A 1 82 ? 9.331 3.705 -12.656 1.00 95.12 82 GLY A N 1
ATOM 646 C CA . GLY A 1 82 ? 9.904 4.617 -13.629 1.00 95.12 82 GLY A CA 1
ATOM 647 C C . GLY A 1 82 ? 8.874 5.595 -14.192 1.00 95.12 82 GLY A C 1
ATOM 648 O O . GLY A 1 82 ? 8.126 6.231 -13.455 1.00 95.12 82 GLY A O 1
ATOM 649 N N . ASN A 1 83 ? 8.840 5.694 -15.521 1.00 94.00 83 ASN A N 1
ATOM 650 C CA . ASN A 1 83 ? 7.880 6.518 -16.257 1.00 94.00 83 ASN A CA 1
ATOM 651 C C . ASN A 1 83 ? 6.727 5.689 -16.860 1.00 94.00 83 ASN A C 1
ATOM 653 O O . ASN A 1 83 ? 6.026 6.192 -17.737 1.00 94.00 83 ASN A O 1
ATOM 657 N N . ASP A 1 84 ? 6.552 4.428 -16.443 1.00 91.19 84 ASP A N 1
ATOM 658 C CA . ASP A 1 84 ? 5.429 3.602 -16.895 1.00 91.19 84 ASP A CA 1
ATOM 659 C C . ASP A 1 84 ? 4.101 4.232 -16.424 1.00 91.19 84 ASP A C 1
ATOM 661 O O . ASP A 1 84 ? 3.929 4.464 -15.221 1.00 91.19 84 ASP A O 1
ATOM 665 N N . PRO A 1 85 ? 3.163 4.560 -17.336 1.00 90.94 85 PRO A N 1
ATOM 666 C CA . PRO A 1 85 ? 1.879 5.135 -16.952 1.00 90.94 85 PRO A CA 1
ATOM 667 C C . PRO A 1 85 ? 0.931 4.118 -16.302 1.00 90.94 85 PRO A C 1
ATOM 669 O O . PRO A 1 85 ? -0.089 4.529 -15.745 1.00 90.94 85 PRO A O 1
ATOM 672 N N . PHE A 1 86 ? 1.217 2.816 -16.381 1.00 93.88 86 PHE A N 1
ATOM 673 C CA . PHE A 1 86 ? 0.345 1.768 -15.867 1.00 93.88 86 PHE A CA 1
ATOM 674 C C . PHE A 1 86 ? 0.763 1.345 -14.453 1.00 93.88 86 PHE A C 1
ATOM 676 O O . PHE A 1 86 ? 1.861 0.821 -14.266 1.00 93.88 86 PHE A O 1
ATOM 683 N N . PRO A 1 87 ? -0.101 1.541 -13.439 1.00 95.94 87 PRO A N 1
ATOM 684 C CA . PRO A 1 87 ? 0.233 1.143 -12.084 1.00 95.94 87 PRO A CA 1
ATOM 685 C C . PRO A 1 87 ? -0.043 -0.336 -11.815 1.00 95.94 87 PRO A C 1
ATOM 687 O O . PRO A 1 87 ? -1.051 -0.887 -12.263 1.00 95.94 87 PRO A O 1
ATOM 690 N N . TYR A 1 88 ? 0.775 -0.921 -10.946 1.00 95.69 88 TYR A N 1
ATOM 691 C CA . TYR A 1 88 ? 0.472 -2.164 -10.240 1.00 95.69 88 TYR A CA 1
ATOM 692 C C . TYR A 1 88 ? -0.295 -1.831 -8.966 1.00 95.69 88 TYR A C 1
ATOM 694 O O . TYR A 1 88 ? 0.098 -0.928 -8.228 1.00 95.69 88 TYR A O 1
ATOM 702 N N . LYS A 1 89 ? -1.405 -2.523 -8.708 1.00 97.25 89 LYS A N 1
ATOM 703 C CA . LYS A 1 89 ? -2.303 -2.169 -7.607 1.00 97.25 89 LYS A CA 1
ATOM 704 C C . LYS A 1 89 ? -2.280 -3.212 -6.506 1.00 97.25 89 LYS A C 1
ATOM 706 O O . LYS A 1 89 ? -2.411 -4.401 -6.783 1.00 97.25 89 LYS A O 1
ATOM 711 N N . TYR A 1 90 ? -2.179 -2.747 -5.268 1.00 97.19 90 TYR A N 1
ATOM 712 C CA . TYR A 1 90 ? -2.339 -3.557 -4.068 1.00 97.19 90 TYR A CA 1
ATOM 713 C C . TYR A 1 90 ? -3.469 -2.994 -3.216 1.00 97.19 90 TYR A C 1
ATOM 715 O O . TYR A 1 90 ? -3.449 -1.818 -2.854 1.00 97.19 90 TYR A O 1
ATOM 723 N N . ARG A 1 91 ? -4.442 -3.834 -2.874 1.00 97.75 91 ARG A N 1
ATOM 724 C CA . ARG A 1 91 ? -5.502 -3.498 -1.928 1.00 97.75 91 ARG A CA 1
ATOM 725 C C . ARG A 1 91 ? -5.135 -4.035 -0.557 1.00 97.75 91 ARG A C 1
ATOM 727 O O . ARG A 1 91 ? -4.889 -5.227 -0.408 1.00 97.75 91 ARG A O 1
ATOM 734 N N . LEU A 1 92 ? -5.141 -3.166 0.443 1.00 97.69 92 LEU A N 1
ATOM 735 C CA . LEU A 1 92 ? -4.913 -3.520 1.838 1.00 97.69 92 LEU A CA 1
ATOM 736 C C . LEU A 1 92 ? -6.173 -3.235 2.652 1.00 97.69 92 LEU A C 1
ATOM 738 O O . LEU A 1 92 ? -6.603 -2.087 2.711 1.00 97.69 92 LEU A O 1
ATOM 742 N N . GLY A 1 93 ? -6.753 -4.252 3.291 1.00 97.38 93 GLY A N 1
ATOM 743 C CA . GLY A 1 93 ? -7.779 -4.067 4.319 1.00 97.38 93 GLY A CA 1
ATOM 744 C C . GLY A 1 93 ? -7.133 -3.841 5.681 1.00 97.38 93 GLY A C 1
ATOM 745 O O . GLY A 1 93 ? -6.362 -4.685 6.125 1.00 97.38 93 GLY A O 1
ATOM 746 N N . ILE A 1 94 ? -7.439 -2.731 6.351 1.00 95.81 94 ILE A N 1
ATOM 747 C CA . ILE A 1 94 ? -6.738 -2.296 7.569 1.00 95.81 94 ILE A CA 1
ATOM 748 C C . ILE A 1 94 ? -7.667 -2.430 8.776 1.00 95.81 94 ILE A C 1
ATOM 750 O O . ILE A 1 94 ? -8.739 -1.827 8.805 1.00 95.81 94 ILE A O 1
ATOM 754 N N . ASP A 1 95 ? -7.242 -3.183 9.792 1.00 94.00 95 ASP A N 1
ATOM 755 C CA . ASP A 1 95 ? -7.838 -3.127 11.128 1.00 94.00 95 ASP A CA 1
ATOM 756 C C . ASP A 1 95 ? -6.944 -2.284 12.059 1.00 94.00 95 ASP A C 1
ATOM 758 O O . ASP A 1 95 ? -5.963 -2.804 12.599 1.00 94.00 95 ASP A O 1
ATOM 762 N N . PRO A 1 96 ? -7.260 -0.995 12.289 1.00 89.94 96 PRO A N 1
ATOM 763 C CA . PRO A 1 96 ? -6.423 -0.103 13.095 1.00 89.94 96 PRO A CA 1
ATOM 764 C C . PRO A 1 96 ? -6.399 -0.468 14.586 1.00 89.94 96 PRO A C 1
ATOM 766 O O . PRO A 1 96 ? -5.560 0.032 15.333 1.00 89.94 96 PRO A O 1
ATOM 769 N N . SER A 1 97 ? -7.302 -1.342 15.051 1.00 90.62 97 SER A N 1
ATOM 770 C CA . SER A 1 97 ? -7.310 -1.793 16.447 1.00 90.62 97 SER A CA 1
ATOM 771 C C . SER A 1 97 ? -6.252 -2.867 16.723 1.00 90.62 97 SER A C 1
ATOM 773 O O . SER A 1 97 ? -5.722 -2.959 17.836 1.00 90.62 97 SER A O 1
ATOM 775 N N . SER A 1 98 ? -5.929 -3.674 15.708 1.00 91.81 98 SER A N 1
ATOM 776 C CA . SER A 1 98 ? -5.029 -4.823 15.824 1.00 91.81 98 SER A CA 1
ATOM 777 C C . SER A 1 98 ? -3.778 -4.724 14.949 1.00 91.81 98 SER A C 1
ATOM 779 O O . SER A 1 98 ? -2.856 -5.516 15.140 1.00 91.81 98 SER A O 1
ATOM 781 N N . CYS A 1 99 ? -3.745 -3.776 14.007 1.00 92.38 99 CYS A N 1
ATOM 782 C CA . CYS A 1 99 ? -2.759 -3.669 12.931 1.00 92.38 99 CYS A CA 1
ATOM 783 C C . CYS A 1 99 ? -2.594 -4.949 12.101 1.00 92.38 99 CYS A C 1
ATOM 785 O O . CYS A 1 99 ? -1.551 -5.196 11.494 1.00 92.38 99 CYS A O 1
ATOM 787 N N . LYS A 1 100 ? -3.637 -5.781 12.073 1.00 93.31 100 LYS A N 1
ATOM 788 C CA . LYS A 1 100 ? -3.736 -6.929 11.178 1.00 93.31 100 LYS A CA 1
ATOM 789 C C . LYS A 1 100 ? -4.525 -6.538 9.942 1.00 93.31 100 LYS A C 1
ATOM 791 O O . LYS A 1 100 ? -5.269 -5.555 9.929 1.00 93.31 100 LYS A O 1
ATOM 796 N N . HIS A 1 101 ? -4.399 -7.363 8.911 1.00 94.88 101 HIS A N 1
ATOM 797 C CA . HIS A 1 101 ? -5.310 -7.257 7.788 1.00 94.88 101 HIS A CA 1
ATOM 798 C C . HIS A 1 101 ? -6.732 -7.561 8.241 1.00 94.88 101 HIS A C 1
ATOM 800 O O . HIS A 1 101 ? -6.959 -8.440 9.082 1.00 94.88 101 HIS A O 1
ATOM 806 N N . LEU A 1 102 ? -7.692 -6.867 7.640 1.00 95.75 102 LEU A N 1
ATOM 807 C CA . LEU A 1 102 ? -9.072 -7.318 7.705 1.00 95.75 102 LEU A CA 1
ATOM 808 C C . LEU A 1 102 ? -9.185 -8.713 7.063 1.00 95.75 102 LEU A C 1
ATOM 810 O O . LEU A 1 102 ? -8.488 -8.987 6.086 1.00 95.75 102 LEU A O 1
ATOM 814 N N . PRO A 1 103 ? -10.063 -9.585 7.588 1.00 95.31 103 PRO A N 1
ATOM 815 C CA . PRO A 1 103 ? -10.368 -10.861 6.951 1.00 95.31 103 PRO A CA 1
ATOM 816 C C . PRO A 1 103 ? -10.858 -10.679 5.509 1.00 95.31 103 PRO A C 1
ATOM 818 O O . PRO A 1 103 ? -11.554 -9.702 5.206 1.00 95.31 103 PRO A O 1
ATOM 821 N N . ASP A 1 104 ? -10.551 -11.646 4.644 1.00 94.56 104 ASP A N 1
ATOM 822 C CA . ASP A 1 104 ? -10.886 -11.595 3.216 1.00 94.56 104 ASP A CA 1
ATOM 823 C C . ASP A 1 104 ? -12.397 -11.517 2.954 1.00 94.56 104 ASP A C 1
ATOM 825 O O . ASP A 1 104 ? -12.815 -10.971 1.933 1.00 94.56 104 ASP A O 1
ATOM 829 N N . GLU A 1 105 ? -13.235 -11.999 3.882 1.00 96.06 105 GLU A N 1
ATOM 830 C CA . GLU A 1 105 ? -14.695 -11.877 3.788 1.00 96.06 105 GLU A CA 1
ATOM 831 C C . GLU A 1 105 ? -15.175 -10.424 3.917 1.00 96.06 105 GLU A C 1
ATOM 833 O O . GLU A 1 105 ? -16.296 -10.105 3.520 1.00 96.06 105 GLU A O 1
ATOM 838 N N . LYS A 1 106 ? -14.342 -9.541 4.483 1.00 96.25 106 LYS A N 1
ATOM 839 C CA . LYS A 1 106 ? -14.600 -8.100 4.580 1.00 96.25 106 LYS A CA 1
ATOM 840 C C . LYS A 1 106 ? -13.904 -7.347 3.457 1.00 96.25 106 LYS A C 1
ATOM 842 O O . LYS A 1 106 ? -14.539 -6.575 2.745 1.00 96.25 106 LYS A O 1
ATOM 847 N N . VAL A 1 107 ? -12.596 -7.555 3.319 1.00 96.44 107 VAL A N 1
ATOM 848 C CA . VAL A 1 107 ? -11.761 -6.892 2.316 1.00 96.44 107 VAL A CA 1
ATOM 849 C C . VAL A 1 107 ? -10.713 -7.881 1.839 1.00 96.44 107 VAL A C 1
ATOM 851 O O . VAL A 1 107 ? -9.791 -8.210 2.580 1.00 96.44 107 VAL A O 1
ATOM 854 N N . LYS A 1 108 ? -10.822 -8.306 0.579 1.00 94.75 108 LYS A N 1
ATOM 855 C CA . LYS A 1 108 ? -9.819 -9.164 -0.050 1.00 94.75 108 LYS A CA 1
ATOM 856 C C . LYS A 1 108 ? -8.510 -8.394 -0.217 1.00 94.75 108 LYS A C 1
ATOM 858 O O . LYS A 1 108 ? -8.412 -7.518 -1.078 1.00 94.75 108 LYS A O 1
ATOM 863 N N . THR A 1 109 ? -7.529 -8.710 0.622 1.00 95.62 109 THR A N 1
ATOM 864 C CA . THR A 1 109 ? -6.216 -8.057 0.603 1.00 95.62 109 THR A CA 1
ATOM 865 C C . THR A 1 109 ? -5.311 -8.733 -0.423 1.00 95.62 109 THR A C 1
ATOM 867 O O . THR A 1 109 ? -5.253 -9.958 -0.491 1.00 95.62 109 THR A O 1
ATOM 870 N N . GLY A 1 110 ? -4.592 -7.951 -1.226 1.00 95.88 110 GLY A N 1
ATOM 871 C CA . GLY A 1 110 ? -3.630 -8.477 -2.192 1.00 95.88 110 GLY A CA 1
ATOM 872 C C . GLY A 1 110 ? -3.481 -7.642 -3.459 1.00 95.88 110 GLY A C 1
ATOM 873 O O . GLY A 1 110 ? -4.095 -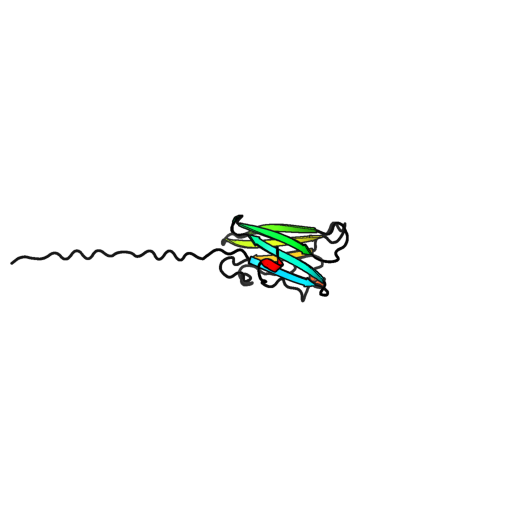6.585 -3.624 1.00 95.88 110 GLY A O 1
ATOM 874 N N . TRP A 1 111 ? -2.649 -8.146 -4.369 1.00 96.19 111 TRP A N 1
ATOM 875 C CA . TRP A 1 111 ? -2.444 -7.566 -5.694 1.00 96.19 111 TRP A CA 1
ATOM 876 C C . TRP A 1 111 ? -3.667 -7.769 -6.587 1.00 96.19 111 TRP A C 1
ATOM 878 O O . TRP A 1 111 ? -4.221 -8.867 -6.665 1.00 96.19 111 TRP A O 1
ATOM 888 N N . GLU A 1 112 ? -4.071 -6.720 -7.298 1.00 95.50 112 GLU A N 1
ATOM 889 C CA . GLU A 1 112 ? -5.239 -6.743 -8.177 1.00 95.50 112 GLU A CA 1
ATOM 890 C C . GLU A 1 112 ? -4.969 -6.097 -9.542 1.00 95.50 112 GLU A C 1
ATOM 892 O O . GLU A 1 112 ? -4.131 -5.210 -9.698 1.00 95.50 112 GLU A O 1
ATOM 897 N N . GLY A 1 113 ? -5.720 -6.544 -10.552 1.00 92.94 113 GLY A N 1
ATOM 898 C CA . GLY A 1 113 ? -5.663 -5.996 -11.904 1.00 92.94 113 GLY A CA 1
ATOM 899 C C . GLY A 1 113 ? -4.476 -6.485 -12.739 1.00 92.94 113 GLY A C 1
ATOM 900 O O . GLY A 1 113 ? -3.996 -7.613 -12.598 1.00 92.94 113 GLY A O 1
ATOM 901 N N . PHE A 1 114 ? -4.051 -5.640 -13.680 1.00 88.75 114 PHE A N 1
ATOM 902 C CA . PHE A 1 114 ? -2.958 -5.944 -14.600 1.00 88.75 114 PHE A CA 1
ATOM 903 C C . PHE A 1 114 ? -1.644 -6.165 -13.840 1.00 88.75 114 PHE A C 1
ATOM 905 O O . PHE A 1 114 ? -1.309 -5.414 -12.928 1.00 88.75 114 PHE A O 1
ATOM 912 N N . GLY A 1 115 ? -0.902 -7.211 -14.214 1.00 88.81 115 GLY A N 1
ATOM 913 C CA . GLY A 1 115 ? 0.409 -7.491 -13.631 1.00 88.81 115 GLY A CA 1
ATOM 914 C C . GLY A 1 115 ? 0.395 -8.077 -12.217 1.00 88.81 115 GLY A C 1
ATOM 915 O O . GLY A 1 115 ? 1.460 -8.424 -11.722 1.00 88.81 115 GLY A O 1
ATOM 916 N N . ALA A 1 116 ? -0.771 -8.276 -11.586 1.00 92.44 116 ALA A N 1
ATOM 917 C CA . ALA A 1 116 ? -0.867 -8.896 -10.257 1.00 92.44 116 ALA A CA 1
ATOM 918 C C . ALA A 1 116 ? -0.199 -10.284 -10.192 1.00 92.44 116 ALA A C 1
ATOM 920 O O . ALA A 1 116 ? 0.335 -10.674 -9.158 1.00 92.44 116 ALA A O 1
ATOM 921 N N . TYR A 1 117 ? -0.167 -11.010 -11.317 1.00 91.44 117 TYR A N 1
ATOM 922 C CA . TYR A 1 117 ? 0.507 -12.306 -11.423 1.00 91.44 117 TYR A CA 1
ATOM 923 C C . TYR A 1 117 ? 2.022 -12.243 -11.171 1.00 91.44 117 TYR A C 1
ATOM 925 O O . TYR A 1 117 ? 2.606 -13.239 -10.763 1.00 91.44 117 TYR A O 1
ATOM 933 N N . LEU A 1 118 ? 2.656 -11.081 -11.371 1.00 89.69 118 LEU A N 1
ATOM 934 C CA . LEU A 1 118 ? 4.081 -10.872 -11.093 1.00 89.69 118 LEU A CA 1
ATOM 935 C C . LEU A 1 118 ? 4.388 -10.835 -9.587 1.00 89.69 118 LEU A C 1
ATOM 937 O O . LEU A 1 118 ? 5.550 -10.913 -9.201 1.00 89.69 118 LEU A O 1
ATOM 941 N N . PHE A 1 119 ? 3.354 -10.728 -8.748 1.00 90.00 119 PHE A N 1
ATOM 942 C CA . PHE A 1 119 ? 3.453 -10.569 -7.299 1.00 90.00 119 PHE A CA 1
ATOM 943 C C . PHE A 1 119 ? 2.670 -11.648 -6.532 1.00 90.00 119 PHE A C 1
ATOM 945 O O . PHE A 1 119 ? 2.309 -11.436 -5.378 1.00 90.00 119 PHE A O 1
ATOM 952 N N . GLN A 1 120 ? 2.381 -12.797 -7.156 1.00 83.44 120 GLN A N 1
ATOM 953 C CA . GLN A 1 120 ? 1.498 -13.838 -6.600 1.00 83.44 120 GLN A CA 1
ATOM 954 C C . GLN A 1 120 ? 1.914 -14.393 -5.232 1.00 83.44 120 GLN A C 1
ATOM 956 O O . GLN A 1 120 ? 1.049 -14.879 -4.513 1.00 83.44 120 GLN A O 1
ATOM 961 N N . ASP A 1 121 ? 3.185 -14.254 -4.856 1.00 85.62 121 ASP A N 1
ATOM 962 C CA . ASP A 1 121 ? 3.724 -14.694 -3.563 1.00 85.62 121 ASP A CA 1
ATOM 963 C C . ASP A 1 121 ? 4.175 -13.521 -2.671 1.00 85.62 121 ASP A C 1
ATOM 965 O O . ASP A 1 121 ? 4.890 -13.703 -1.684 1.00 85.62 121 ASP A O 1
ATOM 969 N N . SER A 1 122 ? 3.782 -12.294 -3.025 1.00 90.19 122 SER A N 1
ATOM 970 C CA . SER A 1 122 ? 4.155 -11.062 -2.333 1.00 90.19 122 SER A CA 1
ATOM 971 C C . SER A 1 122 ? 2.948 -10.450 -1.631 1.00 90.19 122 SER A C 1
ATOM 973 O O . SER A 1 122 ? 1.942 -10.097 -2.242 1.00 90.19 122 SER A O 1
ATOM 975 N N . TRP A 1 123 ? 3.089 -10.253 -0.326 1.00 92.94 123 TRP A N 1
ATOM 976 C CA . TRP A 1 123 ? 2.066 -9.687 0.550 1.00 92.94 123 TRP A CA 1
ATOM 977 C C . TRP A 1 123 ? 2.730 -8.659 1.447 1.00 92.94 123 TRP A C 1
ATOM 979 O O . TRP A 1 123 ? 3.859 -8.876 1.896 1.00 92.94 123 TRP A O 1
ATOM 989 N N . LEU A 1 124 ? 2.056 -7.552 1.732 1.00 94.44 124 LEU A N 1
ATOM 990 C CA . LEU A 1 124 ? 2.522 -6.694 2.811 1.00 94.44 124 LEU A CA 1
ATOM 991 C C . LEU A 1 124 ? 2.208 -7.385 4.134 1.00 94.44 124 LEU A C 1
ATOM 993 O O . LEU A 1 124 ? 1.127 -7.932 4.289 1.00 94.44 124 LEU A O 1
ATOM 997 N N . THR A 1 125 ? 3.138 -7.383 5.077 1.00 93.12 125 THR A N 1
ATOM 998 C CA . THR A 1 125 ? 2.908 -7.904 6.428 1.00 93.12 125 THR A CA 1
ATOM 999 C C . THR A 1 125 ? 3.096 -6.791 7.435 1.00 93.12 125 THR A C 1
ATOM 1001 O O . THR A 1 125 ? 3.834 -5.842 7.176 1.00 93.12 125 THR A O 1
ATOM 1004 N N . TYR A 1 126 ? 2.455 -6.918 8.595 1.00 93.88 126 TYR A N 1
ATOM 1005 C CA . TYR A 1 126 ? 2.693 -5.998 9.702 1.00 93.88 126 TYR A CA 1
ATOM 1006 C C . TYR A 1 126 ? 4.190 -5.917 10.042 1.00 93.88 126 TYR A C 1
ATOM 1008 O O . TYR A 1 126 ? 4.875 -6.942 10.065 1.00 93.88 126 TYR A O 1
ATOM 1016 N N . GLN A 1 127 ? 4.662 -4.703 10.311 1.00 92.69 127 GLN A N 1
ATOM 1017 C CA . GLN A 1 127 ? 5.998 -4.390 10.809 1.00 92.69 127 GLN A CA 1
ATOM 1018 C C . GLN A 1 127 ? 5.901 -3.362 11.940 1.00 92.69 127 GLN A C 1
ATOM 1020 O O . GLN A 1 127 ? 4.880 -2.691 12.104 1.00 92.69 127 GLN A O 1
ATOM 1025 N N . ASP A 1 128 ? 6.991 -3.188 12.682 1.00 90.00 128 ASP A N 1
ATOM 1026 C CA . ASP A 1 128 ? 7.124 -2.050 13.588 1.00 90.00 128 ASP A CA 1
ATOM 1027 C C . ASP A 1 128 ? 7.113 -0.730 12.806 1.00 90.00 128 ASP A C 1
ATOM 1029 O O . ASP A 1 128 ? 7.631 -0.647 11.687 1.00 90.00 128 ASP A O 1
ATOM 1033 N N . MET A 1 129 ? 6.538 0.317 13.408 1.00 89.75 129 MET A N 1
ATOM 1034 C CA . MET A 1 129 ? 6.372 1.630 12.767 1.00 89.75 129 MET A CA 1
ATOM 1035 C C . MET A 1 129 ? 7.684 2.232 12.254 1.00 89.75 129 MET A C 1
ATOM 1037 O O . MET A 1 129 ? 7.679 2.848 11.191 1.00 89.75 129 MET A O 1
ATOM 1041 N N . GLU A 1 130 ? 8.805 1.956 12.925 1.00 88.06 130 GLU A N 1
ATOM 1042 C CA . GLU A 1 130 ? 10.152 2.377 12.510 1.00 88.06 130 GLU A CA 1
ATOM 1043 C C . GLU A 1 130 ? 10.532 1.889 11.101 1.00 88.06 130 GLU A C 1
ATOM 1045 O O . GLU A 1 130 ? 11.359 2.494 10.429 1.00 88.06 130 GLU A O 1
ATOM 1050 N N . THR A 1 131 ? 9.913 0.810 10.612 1.00 85.25 131 THR A N 1
ATOM 1051 C CA . THR A 1 131 ? 10.139 0.319 9.243 1.00 85.25 131 THR A CA 1
ATOM 1052 C C . THR A 1 131 ? 9.523 1.260 8.203 1.00 85.25 131 THR A C 1
ATOM 1054 O O . THR A 1 131 ? 10.075 1.460 7.110 1.00 85.25 131 THR A O 1
ATOM 1057 N N . CYS A 1 132 ? 8.374 1.851 8.538 1.00 86.75 132 CYS A N 1
ATOM 1058 C CA . CYS A 1 132 ? 7.636 2.758 7.668 1.00 86.75 132 CYS A CA 1
ATOM 1059 C C . CYS A 1 132 ? 8.181 4.190 7.673 1.00 86.75 132 CYS A C 1
ATOM 1061 O O . CYS A 1 132 ? 8.044 4.855 6.646 1.00 86.75 132 CYS A O 1
ATOM 1063 N N . ASP A 1 133 ? 8.807 4.624 8.769 1.00 75.94 133 ASP A N 1
ATOM 1064 C CA . ASP A 1 133 ? 9.353 5.979 8.946 1.00 75.94 133 ASP A CA 1
ATOM 1065 C C . ASP A 1 133 ? 10.661 6.224 8.169 1.00 75.94 133 ASP A C 1
ATOM 1067 O O . ASP A 1 133 ? 11.481 5.288 8.018 1.00 75.94 133 ASP A O 1
#

Secondary structure (DSSP, 8-state):
-----------------------EEEEEEETTTEEEEEEEEGGGTEEEEEEESSPPTT-EEEEEEEE-TT--EEEEEEEE-TT-SSPEEEEEEEETTTTEEPPTTT---EEESTTGGGGTT---EEE-HHHH-

Radius of gyration: 21.99 Å; chains: 1; bounding box: 62×26×79 Å

Organism: Colletotrichum graminicola (strain M1.001 / M2 / FGSC 10212) (NCBI:txid645133)

pLDDT: mean 86.95, std 16.01, range [38.41, 98.19]